Protein AF-A0A920VUT7-F1 (afdb_monomer_lite)

Secondary structure (DSSP, 8-state):
-HHHHTTS-HHHHHHHHTSPPPEETTEE--HHHHHHHHHTTT----TTT--HHHHHHHHHHHHTS-S---TTEEEEEEEEEETTEEEEEEEEEEETT--TTSPPP-----STTTS--TTTTHHHHHHHHHH-

Foldseek 3Di:
DLVVLVPDDLVVLCVVLVHHFDDDVPDTDRSSVSSVCSVCVPVDDPPVPDDLVNVQVVLLVVLVPDPDADPQKDKDWDWDDDDPDIPRTDIDIAGPPDDPPDDDDDDDDDDPVRYDDCSSCVRVVRVVRVVD

Sequence (132 aa):
MIKFLMKLPGWLLILLSRKKQIQMGKRILHAP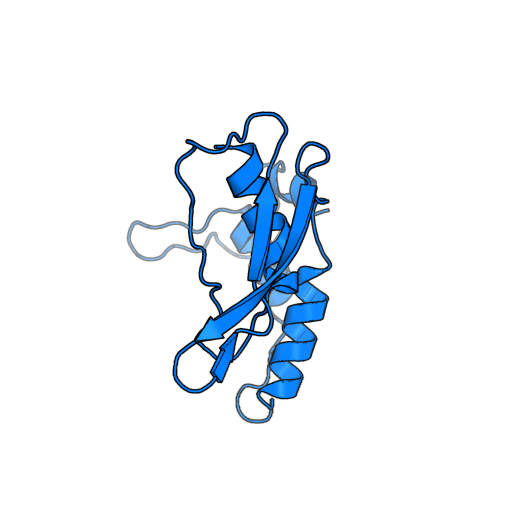FQFLLKLSENMVTDWETITPDQFRAGYLEQSRISSGFPSAVKWKDHEVEVKDSTIKQKREYYSDSTNNNSAALVYFHGGGWVIGDIETHHELTGLLCRKA

Radius of gyration: 19.58 Å; chains: 1; bounding box: 41×40×48 Å

Structure (mmCIF, N/CA/C/O backbone):
data_AF-A0A920VUT7-F1
#
_entry.id   AF-A0A920VUT7-F1
#
loop_
_atom_site.group_PDB
_atom_site.id
_atom_site.type_symbol
_atom_site.label_atom_id
_atom_site.label_alt_id
_atom_site.label_comp_id
_atom_site.label_asym_id
_atom_site.label_entity_id
_atom_site.label_seq_id
_atom_site.pdbx_PDB_ins_code
_atom_site.Cartn_x
_atom_site.Cartn_y
_atom_site.Cartn_z
_atom_site.occupancy
_atom_site.B_iso_or_equiv
_atom_site.auth_seq_id
_atom_site.auth_comp_id
_atom_site.auth_asym_id
_atom_site.auth_atom_id
_atom_site.pdbx_PDB_model_num
ATOM 1 N N . MET A 1 1 ? 9.384 13.606 -4.655 1.00 68.38 1 MET A N 1
ATOM 2 C CA . MET A 1 1 ? 9.882 13.383 -6.033 1.00 68.38 1 MET A CA 1
ATOM 3 C C . MET A 1 1 ? 8.766 13.033 -7.028 1.00 68.38 1 MET A C 1
ATOM 5 O O . MET A 1 1 ? 8.550 13.807 -7.950 1.00 68.38 1 MET A O 1
ATOM 9 N N . ILE A 1 2 ? 8.001 11.945 -6.833 1.00 76.94 2 ILE A N 1
ATOM 10 C CA . ILE A 1 2 ? 6.962 11.490 -7.792 1.00 76.94 2 ILE A CA 1
ATOM 11 C C . ILE A 1 2 ? 5.896 12.563 -8.086 1.00 76.94 2 ILE A C 1
ATOM 13 O O . ILE A 1 2 ? 5.583 12.807 -9.245 1.00 76.94 2 ILE A O 1
ATOM 17 N N . LYS A 1 3 ? 5.394 13.287 -7.074 1.00 80.00 3 LYS A N 1
ATOM 18 C CA . LYS A 1 3 ? 4.416 14.380 -7.281 1.00 80.00 3 LYS A CA 1
ATOM 19 C C . LYS A 1 3 ? 4.914 15.486 -8.221 1.00 80.00 3 LYS A C 1
ATOM 21 O O . LYS A 1 3 ? 4.105 16.092 -8.912 1.00 80.00 3 LYS A O 1
ATOM 26 N N . PHE A 1 4 ? 6.218 15.764 -8.230 1.00 85.00 4 PHE A N 1
ATOM 27 C CA . PHE A 1 4 ? 6.812 16.755 -9.129 1.00 85.00 4 PHE A CA 1
ATOM 28 C C . PHE A 1 4 ? 6.902 16.209 -10.554 1.00 85.00 4 PHE A C 1
ATOM 30 O O . PHE A 1 4 ? 6.466 16.872 -11.488 1.00 85.00 4 PHE A O 1
ATOM 37 N N . LEU A 1 5 ? 7.360 14.960 -10.702 1.00 87.19 5 LEU A N 1
ATOM 38 C CA . LEU A 1 5 ? 7.383 14.255 -11.984 1.00 87.19 5 LEU A CA 1
ATOM 39 C C . LEU A 1 5 ? 6.003 14.254 -12.662 1.00 87.19 5 LEU A C 1
ATOM 41 O O . LEU A 1 5 ? 5.902 14.528 -13.853 1.00 87.19 5 LEU A O 1
ATOM 45 N N . MET A 1 6 ? 4.941 14.008 -11.889 1.00 88.12 6 MET A N 1
ATOM 46 C CA . MET A 1 6 ? 3.557 13.978 -12.381 1.00 88.12 6 MET A CA 1
ATOM 47 C C . MET A 1 6 ? 3.041 15.333 -12.896 1.00 88.12 6 MET A C 1
ATOM 49 O O . MET A 1 6 ? 2.006 15.364 -13.553 1.00 88.12 6 MET A O 1
ATOM 53 N N . LYS A 1 7 ? 3.732 16.445 -12.607 1.00 91.94 7 LYS A N 1
ATOM 54 C CA . LYS A 1 7 ? 3.364 17.798 -13.061 1.00 91.94 7 LYS A CA 1
ATOM 55 C C . LYS A 1 7 ? 4.157 18.273 -14.283 1.00 91.94 7 LYS A C 1
ATOM 57 O O . LYS A 1 7 ? 3.849 19.337 -14.814 1.00 91.94 7 LYS A O 1
ATOM 62 N N . LEU A 1 8 ? 5.184 17.537 -14.715 1.00 94.50 8 LEU A N 1
ATOM 63 C CA . LEU A 1 8 ? 6.005 17.938 -15.858 1.00 94.50 8 LEU A CA 1
ATOM 64 C C . LEU A 1 8 ? 5.249 17.759 -17.188 1.00 94.50 8 LEU A C 1
ATOM 66 O O . LEU A 1 8 ? 4.446 16.831 -17.316 1.00 94.50 8 LEU A O 1
ATOM 70 N N . PRO A 1 9 ? 5.521 18.600 -18.206 1.00 96.19 9 PRO A N 1
ATOM 71 C CA . PRO A 1 9 ? 4.913 18.453 -19.524 1.00 96.19 9 PRO A CA 1
ATOM 72 C C . PRO A 1 9 ? 5.195 17.079 -20.145 1.00 96.19 9 PRO A C 1
ATOM 74 O O . PRO A 1 9 ? 6.335 16.612 -20.160 1.00 96.19 9 PRO A O 1
ATOM 77 N N . GLY A 1 10 ? 4.166 16.447 -20.720 1.00 95.25 10 GLY A N 1
ATOM 78 C CA . GLY A 1 10 ? 4.277 15.090 -21.264 1.00 95.25 10 GLY A CA 1
ATOM 79 C C . GLY A 1 10 ? 5.343 14.947 -22.353 1.00 95.25 10 GLY A C 1
ATOM 80 O O . GLY A 1 10 ? 6.105 13.985 -22.334 1.00 95.25 10 GLY A O 1
ATOM 81 N N . TRP A 1 11 ? 5.463 15.928 -23.252 1.00 95.44 11 TRP A N 1
ATOM 82 C CA . TRP A 1 11 ? 6.467 15.915 -24.324 1.00 95.44 11 TRP A CA 1
ATOM 83 C C . TRP A 1 11 ? 7.904 15.835 -23.783 1.00 95.44 11 TRP A C 1
ATOM 85 O O . TRP A 1 11 ? 8.727 15.106 -24.335 1.00 95.44 11 TRP A O 1
ATOM 95 N N . LEU A 1 12 ? 8.189 16.521 -22.669 1.00 96.12 12 LEU A N 1
ATOM 96 C CA . LEU A 1 12 ? 9.503 16.522 -22.030 1.00 96.12 12 LEU A CA 1
ATOM 97 C C . LEU A 1 12 ? 9.806 15.147 -21.433 1.00 96.12 12 LEU A C 1
ATOM 99 O O . LEU A 1 12 ? 10.902 14.626 -21.600 1.00 96.12 12 LEU A O 1
ATOM 103 N N . LEU A 1 13 ? 8.822 14.527 -20.780 1.00 96.75 13 LEU A N 1
ATOM 104 C CA . LEU A 1 13 ? 8.962 13.192 -20.196 1.00 96.75 13 LEU A CA 1
ATOM 105 C C . LEU A 1 13 ? 9.178 12.112 -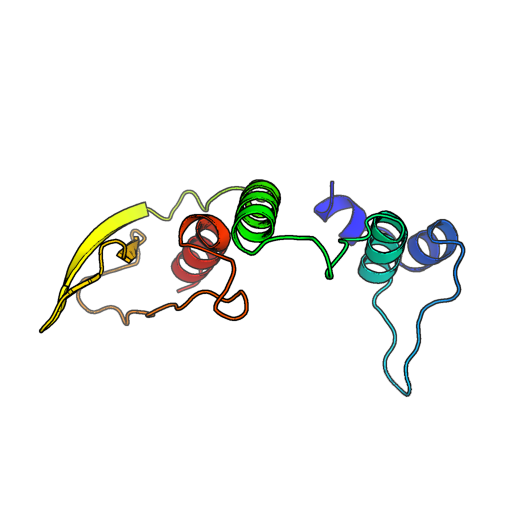21.262 1.00 96.75 13 LEU A C 1
ATOM 107 O O . LEU A 1 13 ? 10.000 11.216 -21.071 1.00 96.75 13 LEU A O 1
ATOM 111 N N . ILE A 1 14 ? 8.497 12.220 -22.407 1.00 96.75 14 ILE A N 1
ATOM 112 C CA . ILE A 1 14 ? 8.727 11.331 -23.552 1.00 96.75 14 ILE A CA 1
ATOM 113 C C . ILE A 1 14 ? 10.137 11.532 -24.114 1.00 96.75 14 ILE A C 1
ATOM 115 O O . ILE A 1 14 ? 10.857 10.547 -24.288 1.00 96.75 14 ILE A O 1
ATOM 119 N N . LEU A 1 15 ? 10.576 12.780 -24.307 1.00 95.44 15 LEU A N 1
ATOM 120 C CA . LEU A 1 15 ? 11.937 13.092 -24.751 1.00 95.44 15 LEU A CA 1
ATOM 121 C C . LEU A 1 15 ? 12.995 12.514 -23.796 1.00 95.44 15 LEU A C 1
ATOM 123 O O . LEU A 1 15 ? 13.910 11.818 -24.234 1.00 95.44 15 LEU A O 1
ATOM 127 N N . LEU A 1 16 ? 12.839 12.739 -22.487 1.00 94.88 16 LEU A N 1
ATOM 128 C CA . LEU A 1 16 ? 13.744 12.226 -21.453 1.00 94.88 16 LEU A CA 1
ATOM 129 C C . LEU A 1 16 ? 13.731 10.696 -21.367 1.00 94.88 16 LEU A C 1
ATOM 131 O O . LEU A 1 16 ? 14.759 10.095 -21.058 1.00 94.88 16 LEU A O 1
ATOM 135 N N . SER A 1 17 ? 12.605 10.049 -21.687 1.00 94.25 17 SER A N 1
ATOM 136 C CA . SER A 1 17 ? 12.540 8.585 -21.763 1.00 94.25 17 SER A CA 1
ATOM 137 C C . SER A 1 17 ? 13.391 8.008 -22.903 1.00 94.25 17 SER A C 1
ATOM 139 O O . SER A 1 17 ? 13.706 6.817 -22.879 1.00 94.25 17 SER A O 1
ATOM 141 N N . ARG A 1 18 ? 13.766 8.840 -23.894 1.00 94.31 18 ARG A N 1
ATOM 142 C CA . ARG A 1 18 ? 14.461 8.462 -25.141 1.00 94.31 18 ARG A CA 1
ATOM 143 C C . ARG A 1 18 ? 13.748 7.347 -25.916 1.00 94.31 18 ARG A C 1
ATOM 145 O O . ARG A 1 18 ? 14.373 6.595 -26.659 1.00 94.31 18 ARG A O 1
ATOM 152 N N . LYS A 1 19 ? 12.434 7.225 -25.729 1.00 91.50 19 LYS A N 1
ATOM 153 C CA . LYS A 1 19 ? 11.568 6.232 -26.368 1.00 91.50 19 LYS A CA 1
ATOM 154 C C . LYS A 1 19 ? 10.386 6.950 -27.017 1.00 91.50 19 LYS A C 1
ATOM 156 O O . LYS A 1 19 ? 9.964 8.009 -26.558 1.00 91.50 19 LYS A O 1
ATOM 161 N N . LYS A 1 20 ? 9.828 6.363 -28.079 1.00 94.69 20 LYS A N 1
ATOM 162 C CA . LYS A 1 20 ? 8.524 6.798 -28.606 1.00 94.69 20 LYS A CA 1
ATOM 163 C C . LYS A 1 20 ? 7.442 6.525 -27.561 1.00 94.69 20 LYS A C 1
ATOM 165 O O . LYS A 1 20 ? 7.586 5.602 -26.758 1.00 94.69 20 LYS A O 1
ATOM 170 N N . GLN A 1 21 ? 6.371 7.316 -27.557 1.00 95.31 21 GLN A N 1
ATOM 171 C CA . GLN A 1 21 ? 5.262 7.071 -26.640 1.00 95.31 21 GLN A CA 1
ATOM 172 C C . GLN A 1 21 ? 4.625 5.703 -26.932 1.00 95.31 21 GLN A C 1
ATOM 174 O O . GLN A 1 21 ? 4.329 5.384 -28.082 1.00 95.31 21 GLN A O 1
ATOM 179 N N . ILE A 1 22 ? 4.472 4.880 -25.896 1.00 95.62 22 ILE A N 1
ATOM 180 C CA . ILE A 1 22 ? 3.977 3.509 -26.000 1.00 95.62 22 ILE A CA 1
ATOM 181 C C . ILE A 1 22 ? 2.485 3.557 -26.324 1.00 95.62 22 ILE A C 1
ATOM 183 O O . ILE A 1 22 ? 1.699 4.176 -25.603 1.00 95.62 22 ILE A O 1
ATOM 187 N N . GLN A 1 23 ? 2.100 2.867 -27.394 1.00 96.94 23 GLN A N 1
ATOM 188 C CA . GLN A 1 23 ? 0.721 2.753 -27.845 1.00 96.94 23 GLN A CA 1
ATOM 189 C C . GLN A 1 23 ? 0.365 1.282 -28.082 1.00 96.94 23 GLN A C 1
ATOM 191 O O . GLN A 1 23 ? 1.106 0.551 -28.733 1.00 96.94 23 GLN A O 1
ATOM 196 N N . MET A 1 24 ? -0.790 0.855 -27.567 1.00 95.38 24 MET A N 1
ATOM 197 C CA . MET A 1 24 ? -1.366 -0.475 -27.782 1.00 95.38 24 MET A CA 1
ATOM 198 C C . MET A 1 24 ? -2.808 -0.326 -28.272 1.00 95.38 24 MET A C 1
ATOM 200 O O . MET A 1 24 ? -3.725 -0.023 -27.499 1.00 95.38 24 MET A O 1
ATOM 204 N N . GLY A 1 25 ? -3.016 -0.513 -29.577 1.00 95.12 25 GLY A N 1
ATO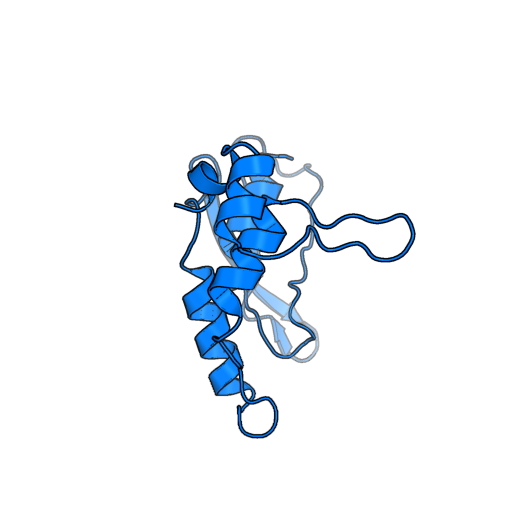M 205 C CA . GLY A 1 25 ? -4.297 -0.237 -30.227 1.00 95.12 25 GLY A CA 1
ATOM 206 C C . GLY A 1 25 ? -4.684 1.239 -30.084 1.00 95.12 25 GLY A C 1
ATOM 207 O O . GLY A 1 25 ? -3.927 2.128 -30.472 1.00 95.12 25 GLY A O 1
ATOM 208 N N . LYS A 1 26 ? -5.854 1.504 -29.493 1.00 96.00 26 LYS A N 1
ATOM 209 C CA . LYS A 1 26 ? -6.360 2.866 -29.227 1.00 96.00 26 LYS A CA 1
ATOM 210 C C . LYS A 1 26 ? -5.871 3.464 -27.898 1.00 96.00 26 LYS A C 1
ATOM 212 O O . LYS A 1 26 ? -6.275 4.567 -27.547 1.00 96.00 26 LYS A O 1
ATOM 217 N N . ARG A 1 27 ? -5.055 2.736 -27.126 1.00 96.38 27 ARG A N 1
ATOM 218 C CA . ARG A 1 27 ? -4.580 3.168 -25.802 1.00 96.38 27 ARG A CA 1
ATOM 219 C C . ARG A 1 27 ? -3.157 3.691 -25.893 1.00 96.38 27 ARG A C 1
ATOM 221 O O . ARG A 1 27 ? -2.304 3.034 -26.484 1.00 96.38 27 ARG A O 1
ATOM 228 N N . ILE A 1 28 ? -2.907 4.831 -25.262 1.00 96.19 28 ILE A N 1
ATOM 229 C CA . ILE A 1 28 ? -1.591 5.467 -25.182 1.00 96.19 28 ILE A CA 1
ATOM 230 C C . ILE A 1 28 ? -1.165 5.490 -23.715 1.00 96.19 28 ILE A C 1
ATOM 232 O O . ILE A 1 28 ? -1.952 5.872 -22.847 1.00 96.19 28 ILE A O 1
ATOM 236 N N . LEU A 1 29 ? 0.072 5.082 -23.427 1.00 95.69 29 LEU A N 1
ATOM 237 C CA . LEU A 1 29 ? 0.602 5.142 -22.073 1.00 95.69 29 LEU A CA 1
ATOM 238 C C . LEU A 1 29 ? 0.840 6.599 -21.668 1.00 95.69 29 LEU A C 1
ATOM 240 O O . LEU A 1 29 ? 1.492 7.374 -22.372 1.00 95.69 29 LEU A O 1
ATOM 244 N N . HIS A 1 30 ? 0.315 6.971 -20.506 1.00 95.50 30 HIS A N 1
ATOM 245 C CA . HIS A 1 30 ? 0.480 8.306 -19.949 1.00 95.50 30 HIS A CA 1
ATOM 246 C C . HIS A 1 30 ? 1.969 8.611 -19.699 1.00 95.50 30 HIS A C 1
ATOM 248 O O . HIS A 1 30 ? 2.683 7.813 -19.088 1.00 95.50 30 HIS A O 1
ATOM 254 N N . ALA A 1 31 ? 2.446 9.762 -20.183 1.00 95.81 31 ALA A N 1
ATOM 255 C CA . ALA A 1 31 ? 3.877 10.068 -20.281 1.00 95.81 31 ALA A CA 1
ATOM 256 C C . ALA A 1 31 ? 4.657 9.967 -18.947 1.00 95.81 31 ALA A C 1
ATOM 258 O O . ALA A 1 31 ? 5.730 9.361 -18.951 1.00 95.81 31 ALA A O 1
ATOM 259 N N . PRO A 1 32 ? 4.135 10.442 -17.795 1.00 95.00 32 PRO A N 1
ATOM 260 C CA . PRO A 1 32 ? 4.751 10.180 -16.492 1.00 95.00 32 PRO A CA 1
ATOM 261 C C . PRO A 1 32 ? 4.937 8.699 -16.154 1.00 95.00 32 PRO A C 1
ATOM 263 O O . PRO A 1 32 ? 5.998 8.322 -15.664 1.00 95.00 32 PRO A O 1
ATOM 266 N N . PHE A 1 33 ? 3.953 7.844 -16.446 1.00 93.31 33 PHE A N 1
ATOM 267 C CA . PHE A 1 33 ? 4.074 6.405 -16.198 1.00 93.31 33 PHE A CA 1
ATOM 268 C C . PHE A 1 33 ? 5.067 5.751 -17.153 1.00 93.31 33 PHE A C 1
ATOM 270 O O . PHE A 1 33 ? 5.838 4.896 -16.732 1.00 93.31 33 PHE A O 1
ATOM 277 N N . GLN A 1 34 ? 5.123 6.192 -18.410 1.00 95.19 34 GLN A N 1
ATOM 278 C CA . GLN A 1 34 ? 6.155 5.728 -19.334 1.00 95.19 34 GLN A CA 1
ATOM 279 C C . GLN A 1 34 ? 7.563 6.094 -18.859 1.00 95.19 34 GLN A C 1
ATOM 281 O O . GLN A 1 34 ? 8.478 5.276 -18.941 1.00 95.19 34 GLN A O 1
ATOM 286 N N . PHE A 1 35 ? 7.749 7.314 -18.360 1.00 94.81 35 PHE A N 1
ATOM 287 C CA . PHE A 1 35 ? 9.033 7.722 -17.811 1.00 94.81 35 PHE A CA 1
ATOM 288 C C . PHE A 1 35 ? 9.393 6.912 -16.557 1.00 94.81 35 PHE A C 1
ATOM 290 O O . PHE A 1 35 ? 10.528 6.464 -16.437 1.00 94.81 35 PHE A O 1
ATOM 297 N N . LEU A 1 36 ? 8.428 6.631 -15.672 1.00 91.81 36 LEU A N 1
ATOM 298 C CA . LEU A 1 36 ? 8.637 5.731 -14.531 1.00 91.81 36 LEU A CA 1
ATOM 299 C C . LEU A 1 36 ? 9.052 4.320 -14.971 1.00 91.81 36 LEU A C 1
ATOM 301 O O . LEU A 1 36 ? 10.018 3.794 -14.428 1.00 91.81 36 LEU A O 1
ATOM 305 N N . LEU A 1 37 ? 8.403 3.747 -15.992 1.00 91.56 37 LEU A N 1
ATOM 306 C CA . LEU A 1 37 ? 8.809 2.456 -16.562 1.00 91.56 37 LEU A CA 1
ATOM 307 C C . LEU A 1 37 ? 10.242 2.489 -17.101 1.00 91.56 37 LEU A C 1
ATOM 309 O O . LEU A 1 37 ? 10.966 1.507 -16.978 1.00 91.56 37 LEU A O 1
ATOM 313 N N . LYS A 1 38 ? 10.672 3.611 -17.693 1.00 92.19 38 LYS A N 1
ATOM 314 C CA . LYS A 1 38 ? 12.059 3.772 -18.144 1.00 92.19 38 LYS A CA 1
ATOM 315 C C . LYS A 1 38 ? 13.042 3.767 -16.970 1.00 92.19 38 LYS A C 1
ATOM 317 O O . LYS A 1 38 ? 14.112 3.181 -17.095 1.00 92.19 38 LYS A O 1
ATOM 322 N N . LEU A 1 39 ? 12.695 4.404 -15.851 1.00 90.19 39 LEU A N 1
ATOM 323 C CA . LEU A 1 39 ? 13.533 4.417 -14.647 1.00 90.19 39 LEU A CA 1
ATOM 324 C C . LEU A 1 39 ? 13.636 3.032 -13.992 1.00 90.19 39 LEU A C 1
ATOM 326 O O . LEU A 1 39 ? 14.671 2.719 -13.413 1.00 90.19 39 LEU A O 1
ATOM 330 N N . SER A 1 40 ? 12.593 2.205 -14.099 1.00 88.00 40 SER A N 1
ATOM 331 C CA . SER A 1 40 ? 12.566 0.852 -13.533 1.00 88.00 40 SER A CA 1
ATOM 332 C C . SER A 1 40 ? 12.949 -0.255 -14.520 1.00 88.00 40 SER A C 1
ATOM 334 O O . SER A 1 40 ? 12.912 -1.417 -14.143 1.00 88.00 40 SER A O 1
ATOM 336 N N . GLU A 1 41 ? 13.310 0.066 -15.767 1.00 86.56 41 GLU A N 1
ATOM 337 C CA . GLU A 1 41 ? 13.573 -0.915 -16.840 1.00 86.56 41 GLU A CA 1
ATOM 338 C C . GLU A 1 41 ? 14.644 -1.946 -16.466 1.00 86.56 41 GLU A C 1
ATOM 340 O O . GLU A 1 41 ? 14.538 -3.108 -16.840 1.00 86.56 41 GLU A O 1
ATOM 345 N N . ASN A 1 42 ? 15.647 -1.519 -15.699 1.00 81.62 42 ASN A N 1
ATOM 346 C CA . ASN A 1 42 ? 16.742 -2.380 -15.255 1.00 81.62 42 ASN A CA 1
ATOM 347 C C . ASN A 1 42 ? 16.518 -2.950 -13.845 1.00 81.62 42 ASN A C 1
ATOM 349 O O . ASN A 1 42 ? 17.356 -3.704 -13.358 1.00 81.62 42 ASN A O 1
ATOM 353 N N . MET A 1 43 ? 15.418 -2.590 -13.175 1.00 80.31 43 MET A N 1
AT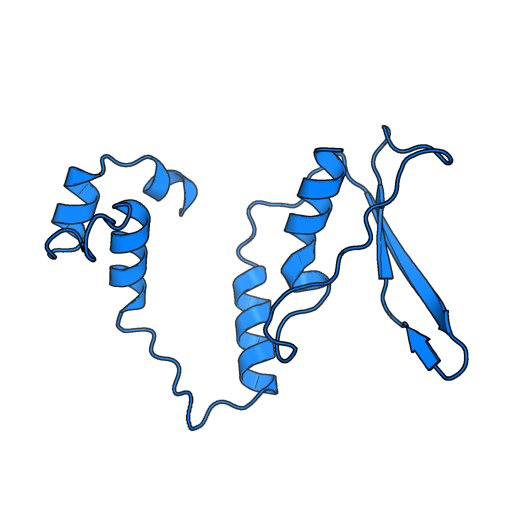OM 354 C CA . MET A 1 43 ? 15.027 -3.209 -11.909 1.00 80.31 43 MET A CA 1
ATOM 355 C C . MET A 1 43 ? 14.279 -4.501 -12.223 1.00 80.31 43 MET A C 1
ATOM 357 O O . MET A 1 43 ? 13.051 -4.548 -12.221 1.00 80.31 43 MET A O 1
ATOM 361 N N . VAL A 1 44 ? 15.040 -5.535 -12.567 1.00 71.06 44 VAL A N 1
ATOM 362 C CA . VAL A 1 44 ? 14.496 -6.857 -12.864 1.00 71.06 44 VAL A CA 1
ATOM 363 C C . VAL A 1 44 ? 14.417 -7.645 -11.564 1.00 71.06 44 VAL A C 1
ATOM 365 O O . VAL A 1 44 ? 15.431 -7.899 -10.918 1.00 71.06 44 VAL A O 1
ATOM 368 N N . THR A 1 45 ? 13.203 -8.025 -11.179 1.00 81.19 45 THR A N 1
ATOM 369 C CA . THR A 1 45 ? 12.994 -9.086 -10.194 1.00 81.19 45 THR A CA 1
ATOM 370 C C . THR A 1 45 ? 13.178 -10.415 -10.907 1.00 81.19 45 THR A C 1
ATOM 372 O O . THR A 1 45 ? 12.493 -10.681 -11.895 1.00 81.19 45 THR A O 1
ATOM 375 N N . ASP A 1 46 ? 14.102 -11.235 -10.420 1.00 86.81 46 ASP A N 1
ATOM 376 C CA . ASP A 1 46 ? 14.198 -12.620 -10.857 1.00 86.81 46 ASP A CA 1
ATOM 377 C C . ASP A 1 46 ? 13.066 -13.426 -10.211 1.00 86.81 46 ASP A C 1
ATOM 379 O O . ASP A 1 46 ? 13.094 -13.747 -9.022 1.00 86.81 46 ASP A O 1
ATOM 383 N N . TRP A 1 47 ? 12.034 -13.696 -11.005 1.00 86.06 47 TRP A N 1
ATOM 384 C CA . TRP A 1 47 ? 10.842 -14.410 -10.563 1.00 86.06 47 TRP A CA 1
ATOM 385 C C . TRP A 1 47 ? 11.076 -15.907 -10.351 1.00 86.06 47 TRP A C 1
ATOM 387 O O . TRP A 1 47 ? 10.254 -16.539 -9.693 1.00 86.06 47 TRP A O 1
ATOM 397 N N . GLU A 1 48 ? 12.157 -16.476 -10.894 1.00 89.94 48 GLU A N 1
ATOM 398 C CA . GLU A 1 48 ? 12.452 -17.904 -10.740 1.00 89.94 48 GLU A CA 1
ATOM 399 C C . GLU A 1 48 ? 13.108 -18.210 -9.390 1.00 89.94 48 GLU A C 1
ATOM 401 O O . GLU A 1 48 ? 12.940 -19.307 -8.859 1.00 89.94 48 GLU A O 1
ATOM 406 N N . THR A 1 49 ? 13.830 -17.242 -8.815 1.00 93.00 49 THR A N 1
ATOM 407 C CA . THR A 1 49 ? 14.632 -17.452 -7.600 1.00 93.00 49 THR A CA 1
ATOM 408 C C . THR A 1 49 ? 14.107 -16.728 -6.363 1.00 93.00 49 THR A C 1
ATOM 410 O O . THR A 1 49 ? 14.427 -17.137 -5.244 1.00 93.00 49 THR A O 1
ATOM 413 N N . ILE A 1 50 ? 13.292 -15.679 -6.521 1.00 93.12 50 ILE A N 1
ATOM 414 C CA . ILE A 1 50 ? 12.754 -14.933 -5.381 1.00 93.12 50 ILE A CA 1
ATOM 415 C C . ILE A 1 50 ? 11.766 -15.777 -4.566 1.00 93.12 50 ILE A C 1
ATOM 417 O O . ILE A 1 50 ? 10.802 -16.338 -5.087 1.00 93.12 50 ILE A O 1
ATOM 421 N N . THR A 1 51 ? 11.966 -15.834 -3.250 1.00 94.94 51 THR A N 1
ATOM 422 C CA . THR A 1 51 ? 11.016 -16.501 -2.354 1.00 94.94 51 THR A CA 1
ATOM 423 C C . THR A 1 51 ? 9.844 -15.579 -1.994 1.00 94.94 51 THR A C 1
ATOM 425 O O . THR A 1 51 ? 9.987 -14.350 -2.005 1.00 94.94 51 THR A O 1
ATOM 428 N N . PRO A 1 52 ? 8.681 -16.131 -1.593 1.00 94.19 52 PRO A N 1
ATOM 429 C CA . PRO A 1 52 ? 7.564 -15.325 -1.101 1.00 94.19 52 PRO A CA 1
ATOM 430 C C . PRO A 1 52 ? 7.952 -14.361 0.027 1.00 94.19 52 PRO A C 1
ATOM 432 O O . PRO A 1 52 ? 7.509 -13.215 0.029 1.00 94.19 52 PRO A O 1
ATOM 435 N N . ASP A 1 53 ? 8.808 -14.787 0.957 1.00 95.00 53 ASP A N 1
ATOM 436 C CA . ASP A 1 53 ? 9.227 -13.958 2.092 1.00 95.00 53 ASP A CA 1
ATOM 437 C C . ASP A 1 53 ? 10.136 -12.804 1.668 1.00 95.00 53 ASP A C 1
ATOM 439 O O . ASP A 1 53 ? 9.963 -11.676 2.133 1.00 95.00 53 ASP A O 1
ATOM 443 N N . GLN A 1 54 ? 11.052 -13.046 0.728 1.00 93.69 54 GLN A N 1
ATOM 444 C CA . GLN A 1 54 ? 11.870 -11.983 0.142 1.00 93.69 54 GLN A CA 1
ATOM 445 C C . GLN A 1 54 ? 11.000 -10.960 -0.590 1.00 93.69 54 GLN A C 1
ATOM 447 O O . GLN A 1 54 ? 11.201 -9.752 -0.444 1.00 93.69 54 GLN A O 1
ATOM 452 N N . PHE A 1 55 ? 10.002 -11.430 -1.341 1.00 92.75 55 PHE A N 1
ATOM 453 C CA . PHE A 1 55 ? 9.112 -10.542 -2.076 1.00 92.75 55 PHE A CA 1
ATOM 454 C C . PHE A 1 55 ? 8.213 -9.719 -1.142 1.00 92.75 55 PHE A C 1
ATOM 456 O O . PHE A 1 55 ? 8.052 -8.515 -1.352 1.00 92.75 55 PHE A O 1
ATOM 463 N N . ARG A 1 56 ? 7.703 -10.323 -0.059 1.00 93.88 56 ARG A N 1
ATOM 464 C CA . ARG A 1 56 ? 6.981 -9.614 1.013 1.00 93.88 56 ARG A CA 1
ATOM 465 C C . ARG A 1 56 ? 7.829 -8.512 1.635 1.00 93.88 56 ARG A C 1
ATOM 467 O O . ARG A 1 56 ? 7.360 -7.381 1.732 1.00 93.88 56 ARG A O 1
ATOM 474 N N . ALA A 1 57 ? 9.064 -8.828 2.022 1.00 92.38 57 ALA A N 1
ATOM 475 C CA . ALA A 1 57 ? 9.967 -7.864 2.642 1.00 92.38 57 ALA A CA 1
ATOM 476 C C . ALA A 1 57 ? 10.258 -6.681 1.704 1.00 92.38 57 ALA A C 1
ATOM 478 O O . ALA A 1 57 ? 10.138 -5.527 2.109 1.00 92.38 57 ALA A O 1
ATOM 479 N N . GLY A 1 58 ? 10.553 -6.954 0.428 1.00 90.25 58 GLY A N 1
ATOM 480 C CA . GLY A 1 58 ? 10.767 -5.906 -0.573 1.00 90.25 58 GLY A CA 1
ATOM 481 C C . GLY A 1 58 ? 9.534 -5.021 -0.787 1.00 90.25 58 GLY A C 1
ATOM 482 O O . GLY A 1 58 ? 9.655 -3.798 -0.885 1.00 90.25 58 GLY A O 1
ATOM 483 N N . TYR A 1 59 ? 8.339 -5.618 -0.813 1.00 90.38 59 TYR A N 1
ATOM 484 C CA . TYR A 1 59 ? 7.085 -4.880 -0.962 1.00 90.38 59 TYR A CA 1
ATOM 485 C C . TYR A 1 59 ? 6.774 -3.993 0.251 1.00 90.38 59 TYR A C 1
ATOM 487 O O . TYR A 1 59 ? 6.364 -2.842 0.086 1.00 90.38 59 TYR A O 1
ATOM 495 N N . LEU A 1 60 ? 7.021 -4.495 1.465 1.00 90.38 60 LEU A N 1
ATOM 496 C CA . LEU A 1 60 ? 6.876 -3.719 2.694 1.00 90.38 60 LEU A CA 1
ATOM 497 C C . LEU A 1 60 ? 7.785 -2.487 2.669 1.00 90.38 60 LEU A C 1
ATOM 499 O O . LEU A 1 60 ? 7.302 -1.377 2.882 1.00 90.38 60 LEU A O 1
ATOM 503 N N . GLU A 1 61 ? 9.059 -2.641 2.315 1.00 88.12 61 GLU A N 1
ATOM 504 C CA . GLU A 1 61 ? 9.981 -1.504 2.218 1.00 88.12 61 GLU A CA 1
ATOM 505 C C . GLU A 1 61 ? 9.562 -0.495 1.140 1.00 88.12 61 GLU A C 1
ATOM 507 O O . GLU A 1 61 ? 9.610 0.716 1.365 1.00 88.12 61 GLU A O 1
ATOM 512 N N . GLN A 1 62 ? 9.050 -0.964 -0.002 1.00 83.19 62 GLN A N 1
ATOM 513 C CA . GLN A 1 62 ? 8.516 -0.077 -1.037 1.00 83.19 62 GLN A CA 1
ATOM 514 C C . GLN A 1 62 ? 7.299 0.727 -0.548 1.00 83.19 62 GLN A C 1
ATOM 516 O O . GLN A 1 62 ? 7.181 1.911 -0.873 1.00 83.19 62 GLN A O 1
ATOM 521 N N . SER A 1 63 ? 6.418 0.122 0.256 1.00 83.88 63 SER A N 1
ATOM 522 C CA . SER A 1 63 ? 5.242 0.808 0.810 1.00 83.88 63 SER A CA 1
ATOM 523 C C . SER A 1 63 ? 5.587 1.932 1.793 1.00 83.88 63 SER A C 1
ATOM 525 O O . SER A 1 63 ? 4.801 2.867 1.954 1.00 83.88 63 SER A O 1
ATOM 527 N N . ARG A 1 64 ? 6.791 1.922 2.388 1.00 80.50 64 ARG A N 1
ATOM 528 C CA . ARG A 1 64 ? 7.259 3.006 3.272 1.00 80.50 64 ARG A CA 1
ATOM 529 C C . ARG A 1 64 ? 7.514 4.315 2.525 1.00 80.50 64 ARG A C 1
ATOM 531 O O . ARG A 1 64 ? 7.605 5.369 3.153 1.00 80.50 64 ARG A O 1
ATOM 538 N N . ILE A 1 65 ? 7.587 4.281 1.192 1.00 72.81 65 ILE A N 1
ATOM 539 C CA . ILE A 1 65 ? 7.678 5.469 0.334 1.00 72.81 65 ILE A CA 1
ATOM 540 C C . ILE A 1 65 ? 6.277 6.099 0.206 1.00 72.81 65 ILE A C 1
ATOM 542 O O . ILE A 1 65 ? 5.654 6.125 -0.855 1.00 72.81 65 ILE A O 1
ATOM 546 N N . SER A 1 66 ? 5.772 6.590 1.334 1.00 69.06 66 SER A N 1
ATOM 547 C CA . SER A 1 66 ? 4.420 7.114 1.528 1.00 69.06 66 SER A CA 1
ATOM 548 C C . SER A 1 66 ? 4.369 8.641 1.384 1.00 69.06 66 SER A C 1
ATOM 550 O O . SER A 1 66 ? 5.355 9.344 1.622 1.00 69.06 66 SER A O 1
ATOM 552 N N . SER A 1 67 ? 3.204 9.187 1.006 1.00 67.75 67 SER A N 1
ATOM 553 C CA . SER A 1 67 ? 2.975 10.643 0.992 1.00 67.75 67 SER A CA 1
ATOM 554 C C . SER A 1 67 ? 2.618 11.220 2.369 1.00 67.75 67 SER A C 1
ATOM 556 O O . SER A 1 67 ? 2.359 12.426 2.452 1.00 67.75 67 SER A O 1
ATOM 558 N N . GLY A 1 68 ? 2.628 10.386 3.413 1.00 80.62 68 GLY A N 1
ATOM 559 C CA . GLY A 1 68 ? 2.244 10.713 4.782 1.00 80.62 68 GLY A CA 1
ATOM 560 C C . GLY A 1 68 ? 0.809 10.293 5.107 1.00 80.62 68 GLY A C 1
ATOM 561 O O . GLY A 1 68 ? -0.085 10.344 4.263 1.00 80.62 68 GLY A O 1
ATOM 562 N N . PHE A 1 69 ? 0.578 9.906 6.360 1.00 89.56 69 PHE A N 1
ATOM 563 C CA . PHE A 1 69 ? -0.741 9.508 6.848 1.00 89.56 69 PHE A CA 1
ATOM 564 C C . PHE A 1 69 ? -1.653 10.734 7.086 1.00 89.56 69 PHE A C 1
ATOM 566 O O . PHE A 1 69 ? -1.168 11.769 7.557 1.00 89.56 69 PHE A O 1
ATOM 573 N N . PRO A 1 70 ? -2.962 10.679 6.767 1.00 90.81 70 PRO A N 1
ATOM 574 C CA . PRO A 1 70 ? -3.866 11.810 6.978 1.00 90.81 70 PRO A CA 1
ATOM 575 C C . PRO A 1 70 ? -4.029 12.168 8.464 1.00 90.81 70 PRO A C 1
ATOM 577 O O . PRO A 1 70 ? -4.522 11.367 9.248 1.00 90.81 70 PRO A O 1
ATOM 580 N N . SER A 1 71 ? -3.699 13.411 8.834 1.00 89.12 71 SER A N 1
ATOM 581 C CA . SER A 1 71 ? -3.662 13.877 10.234 1.00 89.12 71 SER A CA 1
ATOM 582 C C . SER A 1 71 ? -5.005 13.858 10.973 1.00 89.12 71 SER A C 1
ATOM 584 O O . SER A 1 71 ? -5.025 13.742 12.192 1.00 89.12 71 SER A O 1
ATOM 586 N N . ALA A 1 72 ? -6.121 13.984 10.253 1.00 91.19 72 ALA A N 1
ATOM 587 C CA . ALA A 1 72 ? -7.467 13.969 10.830 1.00 91.19 72 ALA A CA 1
ATOM 588 C C . ALA A 1 72 ? -8.001 12.550 11.110 1.00 91.19 72 ALA A C 1
ATOM 590 O O . ALA A 1 72 ? -9.106 12.403 11.627 1.00 91.19 72 ALA A O 1
ATOM 591 N N . VAL A 1 73 ? -7.249 11.512 10.732 1.00 94.94 73 VAL A N 1
ATOM 592 C CA . VAL A 1 73 ? -7.640 10.114 10.918 1.00 94.94 73 VAL A CA 1
ATOM 593 C C . VAL A 1 73 ? -6.846 9.531 12.075 1.00 94.94 73 VAL A C 1
ATOM 595 O O . VAL A 1 73 ? -5.633 9.701 12.173 1.00 94.94 73 VAL A O 1
ATOM 598 N N . LYS A 1 74 ? -7.549 8.826 12.950 1.00 94.94 74 LYS A N 1
ATOM 599 C CA . LYS A 1 74 ? -6.999 8.017 14.032 1.00 94.94 74 LYS A CA 1
ATOM 600 C C . LYS A 1 74 ? -7.238 6.551 13.701 1.00 94.94 74 LYS A C 1
ATOM 602 O O . LYS A 1 74 ? -8.068 6.211 12.855 1.00 94.94 74 LYS A O 1
ATOM 607 N N . TRP A 1 75 ? -6.488 5.682 14.357 1.00 95.06 75 TRP A N 1
ATOM 608 C CA . TRP A 1 75 ? -6.647 4.250 14.187 1.00 95.06 75 TRP A CA 1
ATOM 609 C C . TRP A 1 75 ? -6.340 3.510 15.479 1.00 95.06 75 TRP A C 1
ATOM 611 O O . TRP A 1 75 ? -5.628 4.017 16.348 1.00 95.06 75 TRP A O 1
ATOM 621 N N . LYS A 1 76 ? -6.900 2.312 15.596 1.00 93.31 76 LYS A N 1
ATOM 622 C CA . LYS A 1 76 ? -6.636 1.371 16.685 1.00 93.31 76 LYS A CA 1
ATOM 623 C C . LYS A 1 76 ? -6.727 -0.051 16.143 1.00 93.31 76 LYS A C 1
ATOM 625 O O . LYS A 1 76 ? -7.484 -0.318 15.208 1.00 93.31 76 LYS A O 1
ATOM 630 N N . ASP A 1 77 ? -5.944 -0.941 16.729 1.00 94.06 77 ASP A N 1
ATOM 631 C CA . ASP A 1 77 ? -5.937 -2.347 16.352 1.00 94.06 77 ASP A CA 1
ATOM 632 C C . ASP A 1 77 ? -6.890 -3.151 17.241 1.00 94.06 77 ASP A C 1
ATOM 634 O O . ASP A 1 77 ? -7.106 -2.838 18.413 1.00 94.06 77 ASP A O 1
ATOM 638 N N . HIS A 1 78 ? -7.469 -4.188 16.648 1.00 89.81 78 HIS A N 1
ATOM 639 C CA . HIS A 1 78 ? -8.402 -5.109 17.273 1.00 89.81 78 HIS A CA 1
ATOM 640 C C . HIS A 1 78 ? -8.003 -6.548 16.991 1.00 89.81 78 HIS A C 1
ATOM 642 O O . HIS A 1 78 ? -7.541 -6.884 15.895 1.00 89.81 78 HIS A O 1
ATOM 648 N N . GLU A 1 79 ? -8.330 -7.404 17.949 1.00 89.00 79 GLU A N 1
ATOM 649 C CA . GLU A 1 79 ? -8.426 -8.841 17.748 1.00 89.00 79 GLU A CA 1
ATOM 650 C C . GLU A 1 79 ? -9.899 -9.234 17.658 1.00 89.00 79 GLU A C 1
ATOM 652 O O . GLU A 1 79 ? -10.751 -8.684 18.358 1.00 89.00 79 GLU A O 1
ATOM 657 N N . VAL A 1 80 ? -10.212 -10.168 16.761 1.00 85.38 80 VAL A N 1
ATOM 658 C CA . VAL A 1 80 ? -11.569 -10.701 16.626 1.00 85.38 80 VAL A CA 1
ATOM 659 C C . VAL A 1 80 ? -11.516 -12.213 16.683 1.00 85.38 80 VAL A C 1
ATOM 661 O O . VAL A 1 80 ? -10.919 -12.854 15.814 1.00 85.38 80 VAL A O 1
ATOM 664 N N . GLU A 1 81 ? -12.174 -12.766 17.694 1.00 89.81 81 GLU A N 1
ATOM 665 C CA . GLU A 1 81 ? -12.419 -14.197 17.796 1.00 89.81 81 GLU A CA 1
ATOM 666 C C . GLU A 1 81 ? -13.389 -14.634 16.696 1.00 89.81 81 GLU A C 1
ATOM 668 O O . GLU A 1 81 ? -14.433 -14.021 16.458 1.00 89.81 81 GLU A O 1
ATOM 673 N N . VAL A 1 82 ? -13.021 -15.700 15.996 1.00 87.38 82 VAL A N 1
ATOM 674 C CA . VAL A 1 82 ? -13.878 -16.412 15.053 1.00 87.38 82 VAL A CA 1
ATOM 675 C C . VAL A 1 82 ? -13.920 -17.882 15.459 1.00 87.38 82 VAL A C 1
ATOM 677 O O . VAL A 1 82 ? -13.091 -18.336 16.238 1.00 87.38 82 VAL A O 1
ATOM 680 N N . LYS A 1 83 ? -14.900 -18.631 14.944 1.00 86.44 83 LYS A N 1
ATOM 681 C CA . LYS A 1 83 ? -15.254 -19.975 15.434 1.00 86.44 83 LYS A CA 1
ATOM 682 C C . LYS A 1 83 ? -14.056 -20.892 15.739 1.00 86.44 83 LYS A C 1
ATOM 684 O O . LYS A 1 83 ? -14.054 -21.527 16.784 1.00 86.44 83 LYS A O 1
ATOM 689 N N . ASP A 1 84 ? -13.055 -20.913 14.857 1.00 87.50 84 ASP A N 1
ATOM 690 C CA . ASP A 1 84 ? -11.909 -21.830 14.937 1.00 87.50 84 ASP A CA 1
ATOM 691 C C . ASP A 1 84 ? -10.545 -21.103 14.891 1.00 87.50 84 ASP A C 1
ATOM 693 O O . ASP A 1 84 ? -9.519 -21.716 14.599 1.00 87.50 84 ASP A O 1
ATOM 697 N N . SER A 1 85 ? -10.512 -19.779 15.098 1.00 85.12 85 SER A N 1
ATOM 698 C CA . SER A 1 85 ? -9.275 -18.983 15.023 1.00 85.12 85 SER A CA 1
ATOM 699 C C . SER A 1 85 ? -9.445 -17.584 15.628 1.00 85.12 85 SER A C 1
ATOM 701 O O . SER A 1 85 ? -10.549 -17.138 15.922 1.00 85.12 85 SER A O 1
ATOM 703 N N . THR A 1 86 ? -8.351 -16.840 15.739 1.00 84.06 86 THR A N 1
ATOM 704 C CA . THR A 1 86 ? -8.376 -15.404 16.032 1.00 84.06 86 THR A CA 1
ATOM 705 C C . THR A 1 86 ? -7.834 -14.664 14.823 1.00 84.06 86 THR A C 1
ATOM 707 O O . THR A 1 86 ? -6.701 -14.895 14.394 1.00 84.06 86 THR A O 1
ATOM 710 N N . ILE A 1 87 ? -8.615 -13.731 14.281 1.00 83.25 87 ILE A N 1
ATOM 711 C CA . ILE A 1 87 ? -8.092 -12.776 13.305 1.00 83.25 87 ILE A CA 1
ATOM 712 C C . ILE A 1 87 ? -7.294 -11.746 14.104 1.00 83.25 87 ILE A C 1
ATOM 714 O O . ILE A 1 87 ? -7.865 -10.824 14.685 1.00 83.25 87 ILE A O 1
ATOM 718 N N . LYS A 1 88 ? -5.975 -11.956 14.162 1.00 68.31 88 LYS A N 1
ATOM 719 C CA . LYS A 1 88 ? -5.060 -11.229 15.057 1.00 68.31 88 LYS A CA 1
ATOM 720 C C . LYS A 1 88 ? -4.847 -9.760 14.704 1.00 68.31 88 LYS A C 1
ATOM 722 O O . LYS A 1 88 ? -4.249 -9.042 15.492 1.00 68.31 88 LYS A O 1
ATOM 727 N N . GLN A 1 89 ? -5.263 -9.310 13.521 1.00 65.62 89 GLN A N 1
ATOM 728 C CA . GLN A 1 89 ? -5.017 -7.936 13.103 1.00 65.62 89 GLN A CA 1
ATOM 729 C C . GLN A 1 89 ? -6.187 -7.400 12.276 1.00 65.62 89 GLN A C 1
ATOM 731 O O . GLN A 1 89 ? -6.352 -7.728 11.100 1.00 65.62 89 GLN A O 1
ATOM 736 N N . LYS A 1 90 ? -7.014 -6.562 12.901 1.00 78.50 90 LYS A N 1
ATOM 737 C CA . LYS A 1 90 ? -7.912 -5.637 12.205 1.00 78.50 90 LYS A CA 1
ATOM 738 C C . LYS A 1 90 ? -7.594 -4.232 12.684 1.00 78.50 90 LYS A C 1
ATOM 740 O O . LYS A 1 90 ? -7.684 -3.970 13.876 1.00 78.50 90 LYS A O 1
ATOM 745 N N . ARG A 1 91 ? -7.259 -3.334 11.763 1.00 93.31 91 ARG A N 1
ATOM 746 C CA . ARG A 1 91 ? -7.080 -1.916 12.075 1.00 93.31 91 ARG A CA 1
ATOM 747 C C . ARG A 1 91 ? -8.371 -1.171 11.770 1.00 93.31 91 ARG A C 1
ATOM 749 O O . ARG A 1 91 ? -8.804 -1.131 10.619 1.00 93.31 91 ARG A O 1
ATOM 756 N N . GLU A 1 92 ? -8.998 -0.619 12.801 1.00 93.31 92 GLU A N 1
ATOM 757 C CA . GLU A 1 92 ? -10.130 0.296 12.661 1.00 93.31 92 GLU A CA 1
ATOM 758 C C . GLU A 1 92 ? -9.580 1.701 12.418 1.00 93.31 92 GLU A C 1
ATOM 760 O O . GLU A 1 92 ? -8.714 2.167 13.159 1.00 93.31 92 GLU A O 1
ATOM 765 N N . TYR A 1 93 ? -10.090 2.372 11.389 1.00 94.12 93 TYR A N 1
ATOM 766 C CA . TYR A 1 93 ? -9.768 3.759 11.066 1.00 94.12 93 TYR A CA 1
ATOM 767 C C . TYR A 1 93 ? -11.005 4.615 11.287 1.00 94.12 93 TYR A C 1
ATOM 769 O O . TYR A 1 93 ? -12.082 4.266 10.805 1.00 94.12 93 TYR A O 1
ATOM 777 N N . TYR A 1 94 ? -10.842 5.734 11.983 1.00 93.31 94 TYR A N 1
ATOM 778 C CA . TYR A 1 94 ? -11.936 6.638 12.315 1.00 93.31 94 TYR A CA 1
ATOM 779 C C . TYR A 1 94 ? -11.458 8.092 12.342 1.00 93.31 94 TYR A C 1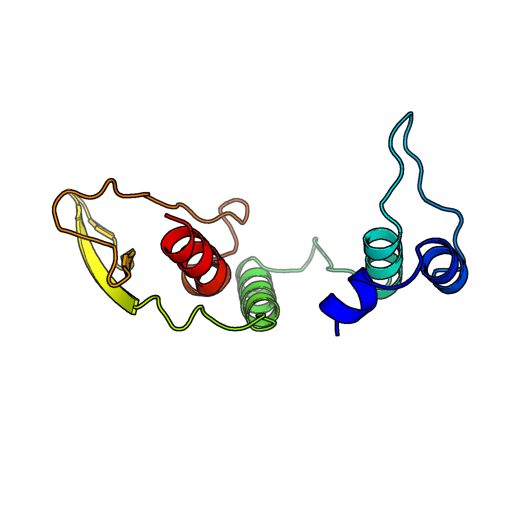
ATOM 781 O O . TYR A 1 94 ? -10.285 8.392 12.565 1.00 93.31 94 TYR A O 1
ATOM 789 N N . SER A 1 95 ? -12.384 9.010 12.115 1.00 90.75 95 SER A N 1
ATOM 790 C CA . SER A 1 95 ? -12.191 10.460 12.177 1.00 90.75 95 SER A CA 1
ATOM 791 C C . SER A 1 95 ? -13.236 11.079 13.103 1.00 90.75 95 SER A C 1
ATOM 793 O O . SER A 1 95 ? -14.190 10.417 13.509 1.00 90.75 95 SER A O 1
ATOM 795 N N . ASP A 1 96 ? -13.112 12.373 13.396 1.00 85.56 96 ASP A N 1
ATOM 796 C CA . ASP A 1 96 ? -14.103 13.081 14.218 1.00 85.56 96 ASP A CA 1
ATOM 797 C C . ASP A 1 96 ? -15.495 13.166 13.540 1.00 85.56 96 ASP A C 1
ATOM 799 O O . ASP A 1 96 ? -16.491 13.431 14.209 1.00 85.56 96 ASP A O 1
ATOM 803 N N . SER A 1 97 ? -15.589 12.908 12.226 1.00 81.81 97 SER A N 1
ATOM 804 C CA . SER A 1 97 ? -16.867 12.775 11.505 1.00 81.81 97 SER A CA 1
ATOM 805 C C . SER A 1 97 ? -17.503 11.386 11.633 1.00 81.81 97 SER A C 1
ATOM 807 O O . SER A 1 97 ? -18.665 11.215 11.271 1.00 81.81 97 SER A O 1
ATOM 809 N N . THR A 1 98 ? -16.773 10.395 12.153 1.00 82.50 98 THR A N 1
ATOM 810 C CA . THR A 1 98 ? -17.268 9.024 12.325 1.00 82.50 98 THR A CA 1
ATOM 811 C C . THR A 1 98 ? -18.069 8.926 13.626 1.00 82.50 98 THR A C 1
ATOM 813 O O . THR A 1 98 ? -17.568 9.259 14.697 1.00 82.50 98 THR A O 1
ATOM 816 N N . ASN A 1 99 ? -19.316 8.454 13.557 1.00 79.94 99 ASN A N 1
ATOM 817 C CA . ASN A 1 99 ? -20.155 8.189 14.732 1.00 79.94 99 ASN A CA 1
ATOM 818 C C . ASN A 1 99 ? -20.619 6.722 14.770 1.00 79.94 99 ASN A C 1
ATOM 820 O O . ASN A 1 99 ? -20.481 5.994 13.790 1.00 79.94 99 ASN A O 1
ATOM 824 N N . ASN A 1 100 ? -21.221 6.298 15.886 1.00 76.06 100 ASN A N 1
ATOM 825 C CA . ASN A 1 100 ? -21.651 4.906 16.101 1.00 76.06 1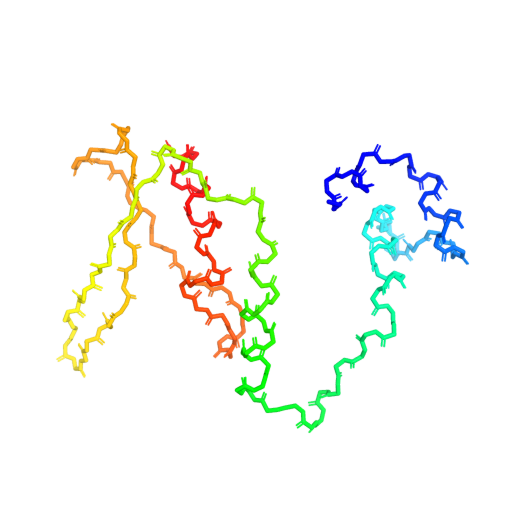00 ASN A CA 1
ATOM 826 C C . ASN A 1 100 ? -22.694 4.384 15.091 1.00 76.06 100 ASN A C 1
ATOM 828 O O . ASN A 1 100 ? -22.903 3.177 15.018 1.00 76.06 100 ASN A O 1
ATOM 832 N N . ASN A 1 101 ? -23.328 5.262 14.307 1.00 83.50 101 ASN A N 1
ATOM 833 C CA . ASN A 1 101 ? -24.330 4.901 13.300 1.00 83.50 101 ASN A CA 1
ATOM 834 C C . ASN A 1 101 ? -23.811 5.074 11.862 1.00 83.50 101 ASN A C 1
ATOM 836 O O . ASN A 1 101 ? -24.585 4.988 10.908 1.00 83.50 101 ASN A O 1
ATOM 840 N N . SER A 1 102 ? -22.519 5.354 11.690 1.00 83.75 102 SER A N 1
ATOM 841 C CA . SER A 1 102 ? -21.913 5.529 10.373 1.00 83.75 102 SER A CA 1
ATOM 842 C C . SER A 1 102 ? -21.761 4.184 9.660 1.00 83.75 102 SER A C 1
ATOM 844 O O . SER A 1 102 ? -21.512 3.154 10.286 1.00 83.75 102 SER A O 1
ATOM 846 N N . ALA A 1 103 ? -21.894 4.185 8.332 1.00 88.62 103 ALA A N 1
ATOM 847 C CA . ALA A 1 103 ? -21.599 3.001 7.535 1.00 88.62 103 ALA A CA 1
ATOM 848 C C . ALA A 1 103 ? -20.104 2.655 7.636 1.00 88.62 103 ALA A C 1
ATOM 850 O O . ALA A 1 103 ? -19.250 3.535 7.539 1.00 88.62 103 ALA A O 1
ATOM 851 N N . ALA A 1 104 ? -19.791 1.369 7.799 1.00 89.19 104 ALA A N 1
ATOM 852 C CA . ALA A 1 104 ? -18.418 0.884 7.877 1.00 89.19 104 ALA A CA 1
ATOM 853 C C . ALA A 1 104 ? -17.970 0.253 6.550 1.00 89.19 104 ALA A C 1
ATOM 855 O O . ALA A 1 104 ? -18.716 -0.503 5.925 1.00 89.19 104 ALA A O 1
ATOM 856 N N . LEU A 1 105 ? -16.724 0.520 6.149 1.00 92.12 105 LEU A N 1
ATOM 857 C CA . LEU A 1 105 ? -16.052 -0.170 5.048 1.00 92.12 105 LEU A CA 1
ATOM 858 C C . LEU A 1 105 ? -15.156 -1.276 5.608 1.00 92.12 105 LEU A C 1
ATOM 860 O O . LEU A 1 105 ? -14.210 -1.002 6.344 1.00 92.12 105 LEU A O 1
ATOM 864 N N . VAL A 1 106 ? -15.403 -2.519 5.198 1.00 92.69 106 VAL A N 1
ATOM 865 C CA . VAL A 1 106 ? -14.470 -3.626 5.436 1.00 92.69 106 VAL A CA 1
ATOM 866 C C . VAL A 1 106 ? -13.525 -3.723 4.243 1.00 92.69 106 VAL A C 1
ATOM 868 O O . VAL A 1 106 ? -13.951 -4.025 3.130 1.00 92.69 106 VAL A O 1
ATOM 871 N N . TYR A 1 107 ? -12.243 -3.441 4.472 1.00 94.12 107 TYR A N 1
ATOM 872 C CA . TYR A 1 107 ? -11.215 -3.441 3.434 1.00 94.12 107 TYR A CA 1
ATOM 873 C C . TYR A 1 107 ? -10.357 -4.710 3.497 1.00 94.12 107 TYR A C 1
ATOM 875 O O . TYR A 1 107 ? -9.826 -5.052 4.553 1.00 94.12 107 TYR A O 1
ATOM 883 N N . PHE A 1 108 ? -10.173 -5.366 2.351 1.00 93.38 108 PHE A N 1
ATOM 884 C CA . PHE A 1 108 ? -9.246 -6.485 2.174 1.00 93.38 108 PHE A CA 1
ATOM 885 C C . PHE A 1 108 ? -8.123 -6.049 1.233 1.00 93.38 108 PHE A C 1
ATOM 887 O O . PHE A 1 108 ? -8.389 -5.529 0.149 1.00 93.38 108 PHE A O 1
ATOM 894 N N . HIS A 1 109 ? -6.870 -6.225 1.654 1.00 93.75 109 HIS A N 1
ATOM 895 C CA . HIS A 1 109 ? -5.726 -5.747 0.885 1.00 93.75 109 HIS A CA 1
ATOM 896 C C . HIS A 1 109 ? -5.477 -6.573 -0.385 1.00 93.75 109 HIS A C 1
ATOM 898 O O . HIS A 1 109 ? -5.825 -7.750 -0.473 1.00 93.75 109 HIS A O 1
ATOM 904 N N . GLY A 1 110 ? -4.857 -5.932 -1.379 1.00 93.69 110 GLY A N 1
ATOM 905 C CA . GLY A 1 110 ? -4.364 -6.606 -2.577 1.00 93.69 110 GLY A CA 1
ATOM 906 C C . GLY A 1 110 ? -3.001 -7.260 -2.343 1.00 93.69 110 GLY A C 1
ATOM 907 O O . GLY A 1 110 ? -2.463 -7.225 -1.242 1.00 93.69 110 GLY A O 1
ATOM 908 N N . GLY A 1 111 ? -2.417 -7.825 -3.402 1.00 93.19 111 GLY A N 1
ATOM 909 C CA . GLY A 1 111 ? -1.114 -8.506 -3.332 1.00 93.19 111 GLY A CA 1
ATOM 910 C C . GLY A 1 111 ? -1.149 -9.982 -3.728 1.00 93.19 111 GLY A C 1
ATOM 911 O O . GLY A 1 111 ? -0.259 -10.749 -3.365 1.00 93.19 111 GLY A O 1
ATOM 912 N N . GLY A 1 112 ? -2.193 -10.396 -4.458 1.00 93.94 112 GLY A N 1
ATOM 913 C CA . GLY A 1 112 ? -2.285 -11.736 -5.046 1.00 93.94 112 GLY A CA 1
ATOM 914 C C . GLY A 1 112 ? -2.247 -12.867 -4.019 1.00 93.94 112 GLY A C 1
ATOM 915 O O . GLY A 1 112 ? -1.754 -13.940 -4.339 1.00 93.94 112 GLY A O 1
ATOM 916 N N . TRP A 1 113 ? -2.708 -12.609 -2.789 1.00 93.94 113 TRP A N 1
ATOM 917 C CA . TRP A 1 113 ? -2.663 -13.537 -1.648 1.00 93.94 113 TRP A CA 1
ATOM 918 C C . TRP A 1 113 ? -1.256 -13.968 -1.200 1.00 93.94 113 TRP A C 1
ATOM 920 O O . TRP A 1 113 ? -1.126 -14.865 -0.370 1.00 93.94 113 TRP A O 1
ATOM 930 N N . VAL A 1 114 ? -0.204 -13.325 -1.713 1.00 92.94 114 VAL A N 1
ATOM 931 C CA . VAL A 1 114 ? 1.190 -13.628 -1.362 1.00 92.94 114 VAL A CA 1
ATOM 932 C C . VAL A 1 114 ? 1.814 -12.479 -0.586 1.00 92.94 114 VAL A C 1
ATOM 934 O O . VAL A 1 114 ? 2.382 -12.719 0.476 1.00 92.94 114 VAL A O 1
ATOM 937 N N . ILE A 1 115 ? 1.705 -11.251 -1.093 1.00 94.12 115 ILE A N 1
ATOM 938 C CA . ILE A 1 115 ? 2.311 -10.051 -0.504 1.00 94.12 115 ILE A CA 1
ATOM 939 C C . ILE A 1 115 ? 1.259 -9.110 0.077 1.00 94.12 115 ILE A C 1
ATOM 941 O O . ILE A 1 115 ? 0.062 -9.254 -0.171 1.00 94.12 115 ILE A O 1
ATOM 945 N N . GLY A 1 116 ? 1.741 -8.101 0.797 1.00 92.50 116 GLY A N 1
ATOM 946 C CA . GLY A 1 116 ? 0.892 -7.117 1.443 1.00 92.50 116 GLY A CA 1
ATOM 947 C C . GLY A 1 116 ? 0.489 -7.545 2.848 1.00 92.50 116 GLY A C 1
ATOM 948 O O . GLY A 1 116 ? 0.366 -8.725 3.164 1.00 92.50 116 GLY A O 1
ATOM 949 N N . ASP A 1 117 ? 0.299 -6.537 3.675 1.00 91.81 117 ASP A N 1
ATOM 950 C CA . ASP A 1 117 ? -0.222 -6.601 5.032 1.00 91.81 117 ASP A CA 1
ATOM 951 C C . ASP A 1 117 ? -0.949 -5.279 5.355 1.00 91.81 117 ASP A C 1
ATOM 953 O O . ASP A 1 117 ? -1.135 -4.413 4.488 1.00 91.81 117 ASP A O 1
ATOM 957 N N . ILE A 1 118 ? -1.367 -5.104 6.608 1.00 91.94 118 ILE A N 1
ATOM 958 C CA . ILE A 1 118 ? -2.038 -3.878 7.062 1.00 91.94 118 ILE A CA 1
ATOM 959 C C . ILE A 1 118 ? -1.145 -2.646 6.904 1.00 91.94 118 ILE A C 1
ATOM 961 O O . ILE A 1 118 ? -1.649 -1.583 6.543 1.00 91.94 118 ILE A O 1
ATOM 965 N N . GLU A 1 119 ? 0.163 -2.778 7.122 1.00 91.56 119 GLU A N 1
ATOM 966 C CA . GLU A 1 119 ? 1.102 -1.661 7.035 1.00 91.56 119 GLU A CA 1
ATOM 967 C C . GLU A 1 119 ? 1.255 -1.183 5.588 1.00 91.56 119 GLU A C 1
ATOM 969 O O . GLU A 1 119 ? 1.171 0.015 5.315 1.00 91.56 119 GLU A O 1
ATOM 974 N N . THR A 1 120 ? 1.344 -2.108 4.629 1.00 93.00 120 THR A N 1
ATOM 975 C CA . THR A 1 120 ? 1.490 -1.773 3.200 1.00 93.00 120 THR A CA 1
ATOM 976 C C . THR A 1 120 ? 0.314 -0.987 2.619 1.00 93.00 120 THR A C 1
ATOM 978 O O . THR A 1 120 ? 0.469 -0.279 1.625 1.00 93.00 120 THR A O 1
ATOM 981 N N . HIS A 1 121 ? -0.866 -1.098 3.232 1.00 93.44 121 HIS A N 1
ATOM 982 C CA . HIS A 1 121 ? -2.083 -0.410 2.805 1.00 93.44 121 HIS A CA 1
ATOM 983 C C . HIS A 1 121 ? -2.548 0.649 3.808 1.00 93.44 121 HIS A C 1
ATOM 985 O O . HIS A 1 121 ? -3.600 1.257 3.601 1.00 93.44 121 HIS A O 1
ATOM 991 N N . HIS A 1 122 ? -1.761 0.908 4.857 1.00 93.00 122 HIS A N 1
ATOM 992 C CA . HIS A 1 122 ? -2.161 1.749 5.975 1.00 93.00 122 HIS A CA 1
ATOM 993 C C . HIS A 1 122 ? -2.535 3.169 5.539 1.00 93.00 122 HIS A C 1
ATOM 995 O O . HIS A 1 122 ? -3.575 3.691 5.934 1.00 93.00 122 HIS A O 1
ATOM 1001 N N . GLU A 1 123 ? -1.724 3.789 4.680 1.00 92.75 123 GLU A N 1
ATOM 1002 C CA . GLU A 1 123 ? -2.012 5.127 4.155 1.00 92.75 123 GLU A CA 1
ATOM 1003 C C . GLU A 1 123 ? -3.282 5.141 3.295 1.00 92.75 123 GLU A C 1
ATOM 1005 O O . GLU A 1 123 ? -4.110 6.042 3.434 1.00 92.75 123 GLU A O 1
ATOM 1010 N N . LEU A 1 124 ? -3.461 4.146 2.420 1.00 92.44 124 LEU A N 1
ATOM 1011 C CA . LEU A 1 124 ? -4.614 4.076 1.523 1.00 92.44 124 LEU A CA 1
ATOM 1012 C C . LEU A 1 124 ? -5.923 3.989 2.312 1.00 92.44 124 LEU A C 1
ATOM 1014 O O . LEU A 1 124 ? -6.854 4.742 2.030 1.00 92.44 124 LEU A O 1
ATOM 1018 N N . THR A 1 125 ? -5.995 3.108 3.307 1.00 93.94 125 THR A N 1
ATOM 1019 C CA . THR A 1 125 ? -7.188 2.949 4.149 1.00 93.94 125 THR A CA 1
ATOM 1020 C C . THR A 1 125 ? -7.453 4.189 5.000 1.00 93.94 125 THR A C 1
ATOM 1022 O O . THR A 1 125 ? -8.603 4.616 5.103 1.00 93.94 125 THR A O 1
ATOM 1025 N N . GLY A 1 126 ? -6.408 4.854 5.503 1.00 94.12 126 GLY A N 1
ATOM 1026 C CA . GLY A 1 126 ? -6.543 6.166 6.138 1.00 94.12 126 GLY A CA 1
ATOM 1027 C C . GLY A 1 126 ? -7.121 7.223 5.187 1.00 94.12 126 GLY A C 1
ATOM 1028 O O . GLY A 1 126 ? -8.023 7.977 5.550 1.00 94.12 126 GLY A O 1
ATOM 1029 N N . LEU A 1 127 ? -6.651 7.276 3.937 1.00 92.88 127 LEU A N 1
ATOM 1030 C CA . LEU A 1 127 ? -7.162 8.209 2.926 1.00 92.88 127 LEU A CA 1
ATOM 1031 C C . LEU A 1 127 ? -8.616 7.921 2.535 1.00 92.88 127 LEU A C 1
ATOM 1033 O O . LEU A 1 127 ? -9.349 8.871 2.250 1.00 92.88 127 LEU A O 1
ATOM 1037 N N . LEU A 1 128 ? -9.018 6.646 2.514 1.00 92.69 128 LEU A N 1
ATOM 1038 C CA . LEU A 1 128 ? -10.407 6.233 2.311 1.00 92.69 128 LEU A CA 1
ATOM 1039 C C . LEU A 1 128 ? -11.288 6.704 3.472 1.00 92.69 128 LEU A C 1
ATOM 1041 O O . LEU A 1 128 ? -12.299 7.348 3.216 1.00 92.69 128 LEU A O 1
ATOM 1045 N N . CYS A 1 129 ? -10.864 6.479 4.720 1.00 92.94 129 CYS A N 1
ATOM 1046 C CA . CYS A 1 129 ? -11.571 6.953 5.913 1.00 92.94 129 CYS A CA 1
ATOM 1047 C C . CYS A 1 129 ? -11.756 8.477 5.897 1.00 92.94 129 CYS A C 1
ATOM 1049 O O . CYS A 1 129 ? -12.862 8.963 6.079 1.00 92.94 129 CYS A O 1
ATOM 1051 N N . ARG A 1 130 ? -10.707 9.246 5.573 1.00 91.25 130 ARG A N 1
ATOM 1052 C CA . ARG A 1 130 ? -10.798 10.715 5.484 1.00 91.25 130 ARG A CA 1
ATOM 1053 C C . ARG A 1 130 ? -11.808 11.204 4.434 1.00 91.25 130 ARG A C 1
ATOM 1055 O O . ARG A 1 130 ? -12.263 12.340 4.516 1.00 91.25 130 ARG A O 1
ATOM 1062 N N . LYS A 1 131 ? -12.044 10.423 3.377 1.00 86.38 131 LYS A N 1
ATOM 1063 C CA . LYS A 1 131 ? -12.944 10.797 2.276 1.00 86.38 131 LYS A CA 1
ATOM 1064 C C . LYS A 1 131 ? -14.405 10.407 2.519 1.00 86.38 131 LYS A C 1
ATOM 1066 O O . LYS A 1 131 ? -15.237 10.859 1.733 1.00 86.38 131 LYS A O 1
ATOM 1071 N N . ALA A 1 132 ? -14.670 9.551 3.503 1.00 75.88 132 ALA A N 1
ATOM 1072 C CA . ALA A 1 132 ? -16.016 9.165 3.913 1.00 75.88 132 ALA A CA 1
ATOM 1073 C C . ALA A 1 132 ? -16.683 10.304 4.696 1.00 75.88 132 ALA A C 1
ATOM 1075 O O . ALA A 1 132 ? -17.891 10.516 4.457 1.00 75.88 132 ALA A O 1
#

pLDDT: mean 89.49, std 6.92, range [65.62, 96.94]